Protein AF-X8CF19-F1 (afdb_monomer)

Nearest PDB structures (foldseek):
  3r9b-assembly1_A  TM=9.493E-01  e=8.378E-09  Mycolicibacterium smegmatis MC2 155
  3r9c-assembly1_A  TM=9.549E-01  e=2.439E-08  Mycolicibacterium smegmatis MC2 155
  3ejd-assembly1_B  TM=9.469E-01  e=5.105E-06  Bacillus subtilis
  3eje-assembly3_F  TM=9.469E-01  e=1.390E-05  Bacillus subtilis
  5li7-assembly1_B  TM=9.567E-01  e=1.816E-05  Mycobacterium tuberculosis CDC1551

Structure (mmCIF, N/CA/C/O backbone):
data_AF-X8CF19-F1
#
_entry.id   AF-X8CF19-F1
#
loop_
_atom_site.group_PDB
_atom_site.id
_atom_site.type_symbol
_atom_site.label_atom_id
_atom_site.label_alt_id
_atom_site.label_comp_id
_atom_site.label_asym_id
_atom_site.label_entity_id
_atom_site.label_seq_id
_atom_site.pdbx_PDB_ins_code
_atom_site.Cartn_x
_atom_site.Cartn_y
_atom_site.Cartn_z
_atom_site.occupancy
_atom_site.B_iso_or_equiv
_atom_site.auth_seq_id
_atom_site.auth_comp_id
_atom_site.auth_asym_id
_atom_site.auth_atom_id
_atom_site.pdbx_PDB_model_num
ATOM 1 N N . MET A 1 1 ? 13.744 -2.830 -25.865 1.00 94.75 1 MET A N 1
ATOM 2 C CA . MET A 1 1 ? 13.610 -4.146 -25.183 1.00 94.75 1 MET A CA 1
ATOM 3 C C . MET A 1 1 ? 12.196 -4.677 -25.383 1.00 94.75 1 MET A C 1
ATOM 5 O O . MET A 1 1 ? 11.383 -3.913 -25.872 1.00 94.75 1 MET A O 1
ATOM 9 N N . VAL A 1 2 ? 11.885 -5.927 -25.027 1.00 96.50 2 VAL A N 1
ATOM 10 C CA . VAL A 1 2 ? 10.513 -6.472 -25.119 1.00 96.50 2 VAL A CA 1
ATOM 11 C C . VAL A 1 2 ? 10.011 -6.847 -23.726 1.00 96.50 2 VAL A C 1
ATOM 13 O O . VAL A 1 2 ? 10.707 -7.559 -23.004 1.00 96.50 2 VAL A O 1
ATOM 16 N N . ILE A 1 3 ? 8.819 -6.382 -23.344 1.00 95.00 3 ILE A N 1
ATOM 17 C CA . ILE A 1 3 ? 8.156 -6.697 -22.066 1.00 95.00 3 ILE A CA 1
ATOM 18 C C . ILE A 1 3 ? 6.728 -7.146 -22.357 1.00 95.00 3 ILE A C 1
ATOM 20 O O . ILE A 1 3 ? 5.986 -6.435 -23.021 1.00 95.00 3 ILE A O 1
ATOM 24 N N . GLY A 1 4 ? 6.330 -8.326 -21.871 1.00 92.81 4 GLY A N 1
ATOM 25 C CA . GLY A 1 4 ? 4.967 -8.834 -22.085 1.00 92.81 4 GLY A CA 1
ATOM 26 C C . GLY A 1 4 ? 4.577 -8.954 -23.565 1.00 92.81 4 GLY A C 1
ATOM 27 O O . GLY A 1 4 ? 3.414 -8.786 -23.904 1.00 92.81 4 GLY A O 1
ATOM 28 N N . GLY A 1 5 ? 5.555 -9.183 -24.450 1.00 95.94 5 GLY A N 1
ATOM 29 C CA . GLY A 1 5 ? 5.351 -9.210 -25.903 1.00 95.94 5 GLY A CA 1
ATOM 30 C C . GLY A 1 5 ? 5.299 -7.836 -26.585 1.00 95.94 5 GLY A C 1
ATOM 31 O O . GLY A 1 5 ? 5.132 -7.786 -27.798 1.00 95.94 5 GLY A O 1
ATOM 32 N N . VAL A 1 6 ? 5.469 -6.734 -25.847 1.00 95.75 6 VAL A N 1
ATOM 33 C CA . VAL A 1 6 ? 5.451 -5.361 -26.377 1.00 95.75 6 VAL A CA 1
ATOM 34 C C . VAL A 1 6 ? 6.872 -4.819 -26.507 1.00 95.75 6 VAL A C 1
ATOM 36 O O . VAL A 1 6 ? 7.657 -4.894 -25.558 1.00 95.75 6 VAL A O 1
ATOM 39 N N . GLU A 1 7 ? 7.212 -4.259 -27.671 1.00 97.12 7 GLU A N 1
ATOM 40 C CA . GLU A 1 7 ? 8.471 -3.536 -27.862 1.00 97.12 7 GLU A CA 1
ATOM 41 C C . GLU A 1 7 ? 8.457 -2.200 -27.107 1.00 97.12 7 GLU A C 1
ATOM 43 O O . GLU A 1 7 ? 7.525 -1.411 -27.219 1.00 97.12 7 GLU A O 1
ATOM 48 N N . VAL A 1 8 ? 9.520 -1.950 -26.347 1.00 96.81 8 VAL A N 1
ATOM 49 C CA . VAL A 1 8 ? 9.762 -0.729 -25.572 1.00 96.81 8 VAL A CA 1
ATOM 50 C C . VAL A 1 8 ? 11.048 -0.078 -26.098 1.00 96.81 8 VAL A C 1
ATOM 52 O O . VAL A 1 8 ? 12.150 -0.570 -25.789 1.00 96.81 8 VAL A O 1
ATOM 55 N N . PRO A 1 9 ? 10.936 0.969 -26.934 1.00 97.00 9 PRO A N 1
ATOM 56 C CA . PRO A 1 9 ? 12.052 1.788 -27.396 1.00 97.00 9 PRO A CA 1
ATOM 57 C C . PRO A 1 9 ? 12.895 2.386 -26.263 1.00 97.00 9 PRO A C 1
ATOM 59 O O . PRO A 1 9 ? 12.459 2.538 -25.122 1.00 97.00 9 PRO A O 1
ATOM 62 N N . ALA A 1 10 ? 14.141 2.736 -26.580 1.00 96.94 10 ALA A N 1
ATOM 63 C CA . ALA A 1 10 ? 14.994 3.451 -25.639 1.00 96.94 10 ALA A CA 1
ATOM 64 C C . ALA A 1 10 ? 14.459 4.875 -25.413 1.00 96.94 10 ALA A C 1
ATOM 66 O O . ALA A 1 10 ? 14.212 5.598 -26.374 1.00 96.94 10 ALA A O 1
ATOM 67 N N . GLY A 1 11 ? 14.331 5.278 -24.147 1.00 95.81 11 GLY A N 1
ATOM 68 C CA . GLY A 1 11 ? 13.814 6.595 -23.756 1.00 95.81 11 GLY A CA 1
ATOM 69 C C . GLY A 1 11 ? 12.326 6.617 -23.395 1.00 95.81 11 GLY A C 1
ATOM 70 O O . GLY A 1 11 ? 11.874 7.608 -22.824 1.00 95.81 11 GLY A O 1
ATOM 71 N N . ASP A 1 12 ? 11.589 5.534 -23.648 1.00 95.94 12 ASP A N 1
ATOM 72 C CA . ASP A 1 12 ? 10.174 5.443 -23.290 1.00 95.94 12 ASP A CA 1
ATOM 73 C C . ASP A 1 12 ? 9.952 5.426 -21.773 1.00 95.94 12 ASP A C 1
ATOM 75 O O . ASP A 1 12 ? 10.713 4.840 -20.995 1.00 95.94 12 ASP A O 1
ATOM 79 N N . VAL A 1 13 ? 8.851 6.051 -21.354 1.00 93.25 13 VAL A N 1
ATOM 80 C CA . VAL A 1 13 ? 8.426 6.111 -19.954 1.00 93.25 13 VAL A CA 1
ATOM 81 C C . VAL A 1 13 ? 7.397 5.021 -19.688 1.00 93.25 13 VAL A C 1
ATOM 83 O O . VAL A 1 13 ? 6.364 4.949 -20.348 1.00 93.25 13 VAL A O 1
ATOM 86 N N . MET A 1 14 ? 7.646 4.209 -18.661 1.00 92.31 14 MET A N 1
ATOM 87 C CA . MET A 1 14 ? 6.718 3.172 -18.216 1.00 92.31 14 MET A CA 1
ATOM 88 C C . MET A 1 14 ? 6.168 3.491 -16.831 1.00 92.31 14 MET A C 1
ATOM 90 O O . MET A 1 14 ? 6.922 3.744 -15.891 1.00 92.31 14 MET A O 1
ATOM 94 N N . MET A 1 15 ? 4.847 3.403 -16.687 1.00 91.38 15 MET A N 1
ATOM 95 C CA . MET A 1 15 ? 4.187 3.425 -15.386 1.00 91.38 15 MET A CA 1
ATOM 96 C C . MET A 1 15 ? 3.903 1.993 -14.936 1.00 91.38 15 MET A C 1
ATOM 98 O O . MET A 1 15 ? 3.157 1.264 -15.584 1.00 91.38 15 MET A O 1
ATOM 102 N N . LEU A 1 16 ? 4.492 1.587 -13.813 1.00 92.00 16 LEU A N 1
ATOM 103 C CA . LEU A 1 16 ? 4.282 0.252 -13.257 1.00 92.00 16 LEU A CA 1
ATOM 104 C C . LEU A 1 16 ? 3.056 0.241 -12.341 1.00 92.00 16 LEU A C 1
ATOM 106 O O . LEU A 1 16 ? 3.019 0.927 -11.319 1.00 92.00 16 LEU A O 1
ATOM 110 N N . LEU A 1 17 ? 2.068 -0.591 -12.668 1.00 92.62 17 LEU A N 1
ATOM 111 C CA . LEU A 1 17 ? 0.859 -0.765 -11.864 1.00 92.62 17 LEU A CA 1
ATOM 112 C C . LEU A 1 17 ? 1.100 -1.760 -10.719 1.00 92.62 17 LEU A C 1
ATOM 114 O O . LEU A 1 17 ? 0.635 -2.899 -10.746 1.00 92.62 17 LEU A O 1
ATOM 118 N N . LEU A 1 18 ? 1.817 -1.323 -9.679 1.00 94.12 18 LEU A N 1
ATOM 119 C CA . LEU A 1 18 ? 2.194 -2.175 -8.538 1.00 94.12 18 LEU A CA 1
ATOM 120 C C . LEU A 1 18 ? 0.981 -2.797 -7.829 1.00 94.12 18 LEU A C 1
ATOM 122 O O . LEU A 1 18 ? 1.054 -3.921 -7.344 1.00 94.12 18 LEU A O 1
ATOM 126 N N . ALA A 1 19 ? -0.148 -2.083 -7.786 1.00 92.06 19 ALA A N 1
ATOM 127 C CA . ALA A 1 19 ? -1.391 -2.594 -7.212 1.00 92.06 19 ALA A CA 1
ATOM 128 C C . ALA A 1 19 ? -1.995 -3.757 -8.018 1.00 92.06 19 ALA A C 1
ATOM 130 O O . ALA A 1 19 ? -2.650 -4.606 -7.422 1.00 92.06 19 ALA A O 1
ATOM 131 N N . GLY A 1 20 ? -1.775 -3.788 -9.338 1.00 93.88 20 GLY A N 1
ATOM 132 C CA . GLY A 1 20 ? -2.159 -4.909 -10.194 1.00 93.88 20 GLY A CA 1
ATOM 133 C C . GLY A 1 20 ? -1.275 -6.123 -9.928 1.00 93.88 20 GLY A C 1
ATOM 134 O O . GLY A 1 20 ? -1.788 -7.194 -9.637 1.00 93.88 20 GLY A O 1
ATOM 135 N N . ALA A 1 21 ? 0.047 -5.930 -9.891 1.00 94.31 21 ALA A N 1
ATOM 136 C CA . ALA A 1 21 ? 0.994 -6.998 -9.555 1.00 94.31 21 ALA A CA 1
ATOM 137 C C . ALA A 1 21 ? 0.758 -7.584 -8.147 1.00 94.31 21 ALA A C 1
ATOM 139 O O . ALA A 1 21 ? 0.829 -8.790 -7.949 1.00 94.31 21 ALA A O 1
ATOM 140 N N . ASN A 1 22 ? 0.400 -6.749 -7.165 1.00 94.50 22 ASN A N 1
ATOM 141 C CA . ASN A 1 22 ? 0.051 -7.204 -5.811 1.00 94.50 22 ASN A CA 1
ATOM 142 C C . ASN A 1 22 ? -1.279 -7.974 -5.730 1.00 94.50 22 ASN A C 1
ATOM 144 O O . ASN A 1 22 ? -1.600 -8.489 -4.662 1.00 94.50 22 ASN A O 1
ATOM 148 N N . ARG A 1 23 ? -2.052 -8.027 -6.820 1.00 94.75 23 ARG A N 1
ATOM 149 C CA . ARG A 1 23 ? -3.293 -8.799 -6.947 1.00 94.75 23 ARG A CA 1
ATOM 150 C C . ARG A 1 23 ? -3.224 -9.856 -8.052 1.00 94.75 23 ARG A C 1
ATOM 152 O O . ARG A 1 23 ? -4.258 -10.386 -8.448 1.00 94.75 23 ARG A O 1
ATOM 159 N N . ASP A 1 24 ? -2.034 -10.157 -8.558 1.00 95.06 24 ASP A N 1
ATOM 160 C CA . ASP A 1 24 ? -1.868 -11.117 -9.643 1.00 95.06 24 ASP A CA 1
ATOM 161 C C . ASP A 1 24 ? -2.283 -12.531 -9.180 1.00 95.06 24 ASP A C 1
ATOM 163 O O . ASP A 1 24 ? -1.652 -13.068 -8.263 1.00 95.06 24 ASP A O 1
ATOM 167 N N . PRO A 1 25 ? -3.323 -13.151 -9.776 1.00 94.31 25 PRO A N 1
ATOM 168 C CA . PRO A 1 25 ? -3.746 -14.502 -9.413 1.00 94.31 25 PRO A CA 1
ATOM 169 C C . PRO A 1 25 ? -2.713 -15.578 -9.779 1.00 94.31 25 PRO A C 1
ATOM 171 O O . PRO A 1 25 ? -2.794 -16.688 -9.256 1.00 94.31 25 PRO A O 1
ATOM 174 N N . ALA A 1 26 ? -1.735 -15.278 -10.643 1.00 93.62 26 ALA A N 1
ATOM 175 C CA . ALA A 1 26 ? -0.620 -16.179 -10.926 1.00 93.62 26 ALA A CA 1
ATOM 176 C C . ALA A 1 26 ? 0.396 -16.247 -9.768 1.00 93.62 26 ALA A C 1
ATOM 178 O O . ALA A 1 26 ? 1.094 -17.250 -9.634 1.00 93.62 26 ALA A O 1
ATOM 179 N N . GLU A 1 27 ? 0.469 -15.210 -8.926 1.00 92.38 27 GLU A N 1
ATOM 180 C CA . GLU A 1 27 ? 1.362 -15.148 -7.758 1.00 92.38 27 GLU A CA 1
ATOM 181 C C . GLU A 1 27 ? 0.606 -15.411 -6.443 1.00 92.38 27 GLU A C 1
ATOM 183 O O . GLU A 1 27 ? 1.138 -16.029 -5.518 1.00 92.38 27 GLU A O 1
ATOM 188 N N . TYR A 1 28 ? -0.644 -14.953 -6.341 1.00 92.88 28 TYR A N 1
ATOM 189 C CA . TYR A 1 28 ? -1.424 -14.971 -5.107 1.00 92.88 28 TYR A CA 1
ATOM 190 C C . TYR A 1 28 ? -2.779 -15.657 -5.303 1.00 92.88 28 TYR A C 1
ATOM 192 O O . TYR A 1 28 ? -3.690 -15.094 -5.902 1.00 92.88 28 TYR A O 1
ATOM 200 N N . ASP A 1 29 ? -2.969 -16.828 -4.687 1.00 91.69 29 ASP A N 1
ATOM 201 C CA . ASP A 1 29 ? -4.301 -17.443 -4.602 1.00 91.69 29 ASP A CA 1
ATOM 202 C C . ASP A 1 29 ? -5.279 -16.521 -3.852 1.00 91.69 29 ASP A C 1
ATOM 204 O O . ASP A 1 29 ? -4.885 -15.865 -2.883 1.00 91.69 29 ASP A O 1
ATOM 208 N N . ARG A 1 30 ? -6.544 -16.446 -4.279 1.00 92.88 30 ARG A N 1
ATOM 209 C CA . ARG A 1 30 ? -7.562 -15.524 -3.731 1.00 92.88 30 ARG A CA 1
ATOM 210 C C . ARG A 1 30 ? -7.023 -14.088 -3.572 1.00 92.88 30 ARG A C 1
ATOM 212 O O . ARG A 1 30 ? -7.106 -13.515 -2.486 1.00 92.88 30 ARG A O 1
ATOM 219 N N . SER A 1 31 ? -6.402 -13.532 -4.613 1.00 93.69 31 SER A N 1
ATOM 220 C CA . SER A 1 31 ? -5.632 -12.275 -4.560 1.00 93.69 31 SER A CA 1
ATOM 221 C C . SER A 1 31 ? -6.426 -11.027 -4.142 1.00 93.69 31 SER A C 1
ATOM 223 O O . SER A 1 31 ? -5.839 -10.065 -3.646 1.00 93.69 31 SER A O 1
ATOM 225 N N . ASP A 1 32 ? -7.752 -11.054 -4.274 1.00 95.50 32 ASP A N 1
ATOM 226 C CA . ASP A 1 32 ? -8.648 -9.980 -3.825 1.00 95.50 32 ASP A CA 1
ATOM 227 C C . ASP A 1 32 ? -9.094 -10.107 -2.358 1.00 95.50 32 ASP A C 1
ATOM 229 O O . ASP A 1 32 ? -9.702 -9.186 -1.809 1.00 95.50 32 ASP A O 1
ATOM 233 N N . VAL A 1 33 ? -8.787 -11.228 -1.699 1.00 95.31 33 VAL A N 1
ATOM 234 C CA . VAL A 1 33 ? -9.182 -11.495 -0.313 1.00 95.31 33 VAL A CA 1
ATOM 235 C C . VAL A 1 33 ? -8.081 -11.053 0.647 1.00 95.31 33 VAL A C 1
ATOM 237 O O . VAL A 1 33 ? -6.921 -11.464 0.534 1.00 95.31 33 VAL A O 1
ATOM 240 N N . PHE A 1 34 ? -8.462 -10.245 1.640 1.00 94.12 34 PHE A N 1
ATOM 241 C CA . PHE A 1 34 ? -7.598 -9.925 2.771 1.00 94.12 34 PHE A CA 1
ATOM 242 C C . PHE A 1 34 ? -7.458 -11.148 3.685 1.00 94.12 34 PHE A C 1
ATOM 244 O O . PHE A 1 34 ? -8.422 -11.576 4.315 1.00 94.12 34 PHE A O 1
ATOM 251 N N . ASP A 1 35 ? -6.246 -11.695 3.749 1.00 93.69 35 ASP A N 1
ATOM 252 C CA . ASP A 1 35 ? -5.906 -12.888 4.524 1.00 93.69 35 ASP A CA 1
ATOM 253 C C . ASP A 1 35 ? -4.677 -12.586 5.406 1.00 93.69 35 ASP A C 1
ATOM 255 O O . ASP A 1 35 ? -3.555 -12.542 4.887 1.00 93.69 35 ASP A O 1
ATOM 259 N N . PRO A 1 36 ? -4.867 -12.340 6.719 1.00 91.31 36 PRO A N 1
ATOM 260 C CA . PRO A 1 36 ? -3.771 -12.085 7.656 1.00 91.31 36 PRO A CA 1
ATOM 261 C C . PRO A 1 36 ? -2.782 -13.246 7.799 1.00 91.31 36 PRO A C 1
ATOM 263 O O . PRO A 1 36 ? -1.639 -13.021 8.192 1.00 91.31 36 PRO A O 1
ATOM 266 N N . GLU A 1 37 ? -3.201 -14.475 7.493 1.00 93.31 37 GLU A N 1
ATOM 267 C CA . GLU A 1 37 ? -2.382 -15.682 7.630 1.00 93.31 37 GLU A CA 1
ATOM 268 C C . GLU A 1 37 ? -1.652 -16.050 6.330 1.00 93.31 37 GLU A C 1
ATOM 270 O O . GLU A 1 37 ? -0.914 -17.043 6.284 1.00 93.31 37 GLU A O 1
ATOM 275 N N . ARG A 1 38 ? -1.810 -15.243 5.269 1.00 93.12 38 ARG A N 1
ATOM 276 C CA . ARG A 1 38 ? -1.160 -15.467 3.975 1.00 93.12 38 ARG A CA 1
ATOM 277 C C . ARG A 1 38 ? 0.356 -15.573 4.140 1.00 93.12 38 ARG A C 1
ATOM 279 O O . ARG A 1 38 ? 1.054 -14.617 4.478 1.00 93.12 38 ARG A O 1
ATOM 286 N N . LYS A 1 39 ? 0.884 -16.752 3.816 1.00 86.56 39 LYS A N 1
ATOM 287 C CA . LYS A 1 39 ? 2.323 -17.041 3.844 1.00 86.56 39 LYS A CA 1
ATOM 288 C C . LYS A 1 39 ? 3.002 -16.502 2.577 1.00 86.56 39 LYS A C 1
ATOM 290 O O . LYS A 1 39 ? 2.378 -16.406 1.527 1.00 86.56 39 LYS A O 1
ATOM 295 N N . ASN A 1 40 ? 4.298 -16.194 2.665 1.00 78.06 40 ASN A N 1
ATOM 296 C CA . ASN A 1 40 ? 5.145 -15.777 1.532 1.00 78.06 40 ASN A CA 1
ATOM 297 C C . ASN A 1 40 ? 4.695 -14.498 0.790 1.00 78.06 40 ASN A C 1
ATOM 299 O O . ASN A 1 40 ? 4.670 -14.452 -0.437 1.00 78.06 40 ASN A O 1
ATOM 303 N N . LEU A 1 41 ? 4.410 -13.420 1.524 1.00 84.69 41 LEU A N 1
ATOM 304 C CA . LEU A 1 41 ? 4.102 -12.110 0.940 1.00 84.69 41 LEU A CA 1
ATOM 305 C C . LEU A 1 41 ? 5.339 -11.465 0.291 1.00 84.69 41 LEU A C 1
ATOM 307 O O . LEU A 1 41 ? 6.260 -11.019 0.975 1.00 84.69 41 LEU A O 1
ATOM 311 N N . ARG A 1 42 ? 5.330 -11.357 -1.041 1.00 88.25 42 ARG A N 1
ATOM 312 C CA . ARG A 1 42 ? 6.365 -10.676 -1.845 1.00 88.25 42 ARG A CA 1
ATOM 313 C C . ARG A 1 42 ? 5.828 -9.406 -2.502 1.00 88.25 42 ARG A C 1
ATOM 315 O O . ARG A 1 42 ? 6.128 -9.119 -3.657 1.00 88.25 42 ARG A O 1
ATOM 322 N N . HIS A 1 43 ? 5.030 -8.654 -1.748 1.00 93.19 43 HIS A N 1
ATOM 323 C CA . HIS A 1 43 ? 4.357 -7.470 -2.260 1.00 93.19 43 HIS A CA 1
ATOM 324 C C . HIS A 1 43 ? 5.351 -6.387 -2.717 1.00 93.19 43 HIS A C 1
ATOM 326 O O . HIS A 1 43 ? 6.390 -6.145 -2.101 1.00 93.19 43 HIS A O 1
ATOM 332 N N . LEU A 1 44 ? 4.981 -5.663 -3.767 1.00 95.31 44 LEU A N 1
ATOM 333 C CA . LEU A 1 44 ? 5.719 -4.543 -4.347 1.00 95.31 44 LEU A CA 1
ATOM 334 C C . LEU A 1 44 ? 5.280 -3.188 -3.776 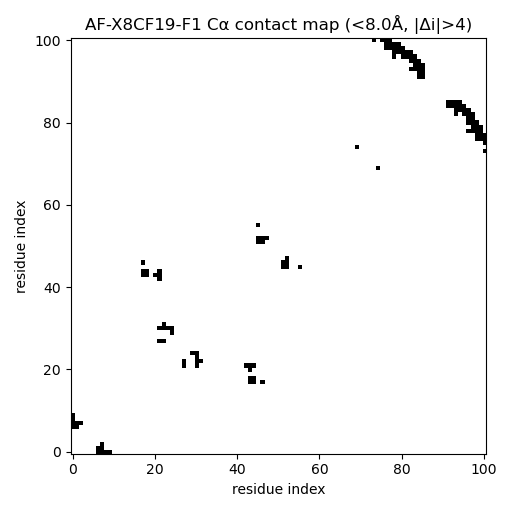1.00 95.31 44 LEU A C 1
ATOM 336 O O . LEU A 1 44 ? 5.551 -2.151 -4.369 1.00 95.31 44 LEU A O 1
ATOM 340 N N . GLY A 1 45 ? 4.596 -3.161 -2.627 1.00 93.75 45 GLY A N 1
ATOM 341 C CA . GLY A 1 45 ? 4.076 -1.916 -2.030 1.00 93.75 45 GLY A CA 1
ATOM 342 C C . GLY A 1 45 ? 5.158 -0.884 -1.675 1.00 93.75 45 GLY A C 1
ATOM 343 O O . GLY A 1 45 ? 4.870 0.303 -1.604 1.00 93.75 45 GLY A O 1
ATOM 344 N N . PHE A 1 46 ? 6.405 -1.331 -1.508 1.00 95.94 46 PHE A N 1
ATOM 345 C CA . PHE A 1 46 ? 7.583 -0.488 -1.272 1.00 95.94 46 PHE A CA 1
ATOM 346 C C . PHE A 1 46 ? 8.522 -0.412 -2.490 1.00 95.94 46 PHE A C 1
ATOM 348 O O . PHE A 1 46 ? 9.670 0.018 -2.368 1.00 95.94 46 PHE A O 1
ATOM 355 N N . GLY A 1 47 ? 8.054 -0.848 -3.662 1.00 95.00 47 GLY A N 1
ATOM 356 C CA . GLY A 1 47 ? 8.881 -1.017 -4.852 1.00 95.00 47 GLY A CA 1
ATOM 357 C C . GLY A 1 47 ? 9.884 -2.166 -4.714 1.00 95.00 47 GLY A C 1
ATOM 358 O O . GLY A 1 47 ? 9.756 -3.035 -3.849 1.00 95.00 47 GLY A O 1
ATOM 359 N N . ARG A 1 48 ? 10.889 -2.184 -5.596 1.00 94.88 48 ARG A N 1
ATOM 360 C CA . ARG A 1 48 ? 11.987 -3.162 -5.607 1.00 94.88 48 ARG A CA 1
ATOM 361 C C . ARG A 1 48 ? 13.199 -2.599 -6.358 1.00 94.88 48 ARG A C 1
ATOM 363 O O . ARG A 1 48 ? 13.050 -1.717 -7.196 1.00 94.88 48 ARG A O 1
ATOM 370 N N . GLY A 1 49 ? 14.386 -3.138 -6.082 1.00 95.75 49 GLY A N 1
ATOM 371 C CA . GLY A 1 49 ? 15.628 -2.772 -6.771 1.00 95.75 49 GLY A CA 1
ATOM 372 C C . GLY A 1 49 ? 16.338 -1.581 -6.129 1.00 95.75 49 GLY A C 1
ATOM 373 O O . GLY A 1 49 ? 16.162 -1.320 -4.942 1.00 95.75 49 GLY A O 1
ATOM 374 N N . ALA A 1 50 ? 17.145 -0.866 -6.917 1.00 97.62 50 ALA A N 1
ATOM 375 C CA . ALA A 1 50 ? 17.993 0.229 -6.432 1.00 97.62 50 ALA A CA 1
ATOM 376 C C . ALA A 1 50 ? 17.210 1.382 -5.773 1.00 97.62 50 ALA A C 1
ATOM 378 O O . ALA A 1 50 ? 17.739 2.066 -4.905 1.00 97.62 50 ALA A O 1
ATOM 379 N N . HIS A 1 51 ? 15.941 1.561 -6.151 1.00 96.88 51 HIS A N 1
ATOM 380 C CA . HIS A 1 51 ? 15.038 2.572 -5.592 1.00 96.88 51 HIS A CA 1
ATOM 381 C C . HIS A 1 51 ? 13.991 1.973 -4.644 1.00 96.88 51 HIS A C 1
ATOM 383 O O . HIS A 1 51 ? 12.907 2.533 -4.481 1.00 96.88 51 HIS A O 1
ATOM 389 N N . TYR A 1 52 ? 14.280 0.817 -4.036 1.00 97.38 52 TYR A N 1
ATOM 390 C CA . TYR A 1 52 ? 13.437 0.282 -2.971 1.00 97.38 52 TYR A CA 1
ATOM 391 C C . TYR A 1 52 ? 13.241 1.336 -1.874 1.00 97.38 52 TYR 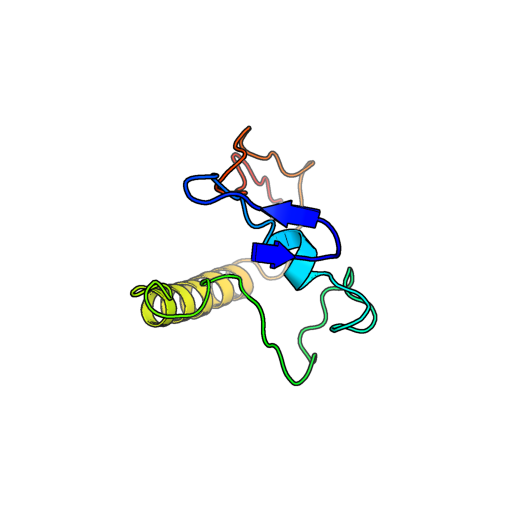A C 1
ATOM 393 O O . TYR A 1 52 ? 14.177 2.052 -1.516 1.00 97.38 52 TYR A O 1
ATOM 401 N N . CYS A 1 53 ? 12.016 1.444 -1.357 1.00 97.62 53 CYS A N 1
ATOM 402 C CA . CYS A 1 53 ? 11.638 2.506 -0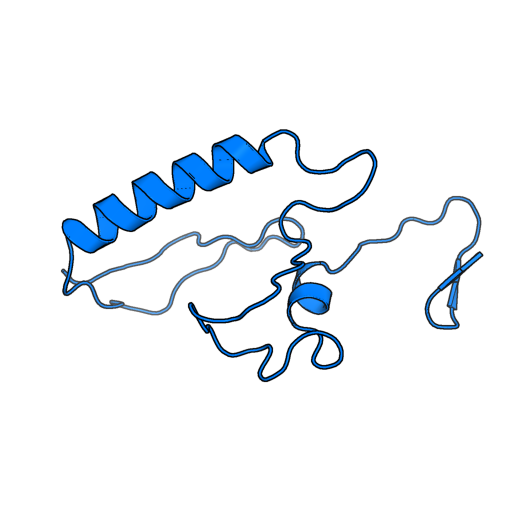.436 1.00 97.62 53 CYS A CA 1
ATOM 403 C C . CYS A 1 53 ? 12.563 2.535 0.789 1.00 97.62 53 CYS A C 1
ATOM 405 O O . CYS A 1 53 ? 12.526 1.648 1.645 1.00 97.62 53 CYS A O 1
ATOM 407 N N . LEU A 1 54 ? 13.349 3.607 0.898 1.00 98.44 54 LEU A N 1
ATOM 408 C CA . LEU A 1 54 ? 14.249 3.838 2.026 1.00 98.44 54 LEU A CA 1
ATOM 409 C C . LEU A 1 54 ? 13.490 3.864 3.364 1.00 98.44 54 LEU A C 1
ATOM 411 O O . LEU A 1 54 ? 13.979 3.366 4.372 1.00 98.44 54 LEU A O 1
ATOM 415 N N . GLY A 1 55 ? 12.265 4.397 3.356 1.00 98.31 55 GLY A N 1
ATOM 416 C CA . GLY A 1 55 ? 11.398 4.489 4.529 1.00 98.31 55 GLY A CA 1
ATOM 417 C C . GLY A 1 55 ? 10.650 3.202 4.882 1.00 98.31 55 GLY A C 1
ATOM 418 O O . GLY A 1 55 ? 9.902 3.198 5.855 1.00 98.31 55 GLY A O 1
ATOM 419 N N . ALA A 1 56 ? 10.816 2.104 4.137 1.00 98.06 56 ALA A N 1
ATOM 420 C CA . ALA A 1 56 ? 10.021 0.894 4.344 1.00 98.06 56 ALA A CA 1
ATOM 421 C C . ALA A 1 56 ? 10.123 0.291 5.766 1.00 98.06 56 ALA A C 1
ATOM 423 O O . ALA A 1 56 ? 9.121 -0.254 6.236 1.00 98.06 56 ALA A O 1
ATOM 424 N N . PRO A 1 57 ? 11.270 0.335 6.478 1.00 97.94 57 PRO A N 1
ATOM 425 C CA . PRO A 1 57 ? 11.329 -0.095 7.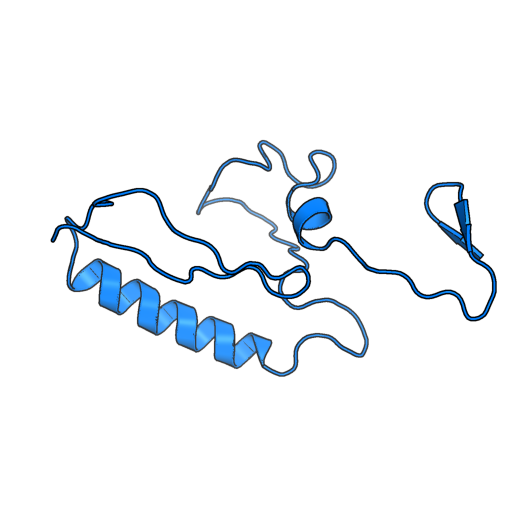877 1.00 97.94 57 PRO A CA 1
ATOM 426 C C . PRO A 1 57 ? 10.520 0.816 8.810 1.00 97.94 57 PRO A C 1
ATOM 428 O O . PRO A 1 57 ? 9.757 0.320 9.636 1.00 97.94 57 PRO A O 1
ATOM 431 N N . LEU A 1 58 ? 10.635 2.138 8.636 1.00 98.62 58 LEU A N 1
ATOM 432 C CA . LEU A 1 58 ? 9.915 3.120 9.447 1.00 98.62 58 LEU A CA 1
ATOM 433 C C . LEU A 1 58 ? 8.403 3.022 9.218 1.00 98.62 58 LEU A C 1
ATOM 435 O O . LEU A 1 58 ? 7.658 2.855 10.175 1.00 98.62 58 LEU A O 1
ATOM 439 N N . ALA A 1 59 ? 7.960 2.995 7.960 1.00 98.25 59 ALA A N 1
ATOM 440 C CA . ALA A 1 59 ? 6.544 2.885 7.617 1.00 98.25 59 ALA A CA 1
ATOM 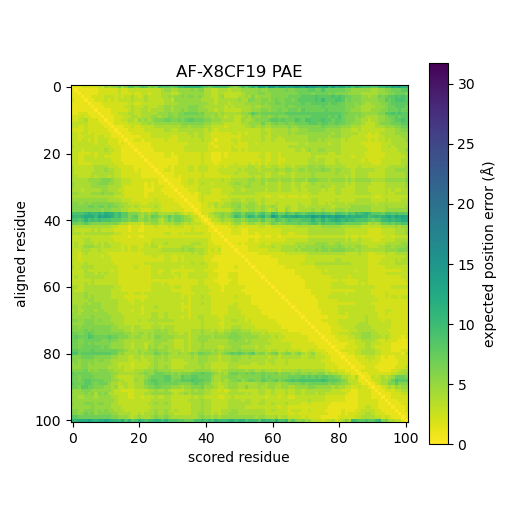441 C C . ALA A 1 59 ? 5.893 1.616 8.196 1.00 98.25 59 ALA A C 1
ATOM 443 O O . ALA A 1 59 ? 4.741 1.643 8.623 1.00 98.25 59 ALA A O 1
ATOM 444 N N . ARG A 1 60 ? 6.626 0.491 8.246 1.00 97.31 60 ARG A N 1
ATOM 445 C CA . ARG A 1 60 ? 6.141 -0.740 8.894 1.00 97.31 60 ARG A CA 1
ATOM 446 C C . ARG A 1 60 ? 5.992 -0.568 10.403 1.00 97.31 60 ARG A C 1
ATOM 448 O O . ARG A 1 60 ? 4.994 -1.021 10.959 1.00 97.31 60 ARG A O 1
ATOM 455 N N . MET A 1 61 ? 6.963 0.070 11.055 1.00 98.50 61 MET A N 1
ATOM 456 C CA . MET A 1 61 ? 6.897 0.363 12.488 1.00 98.50 61 MET A CA 1
ATOM 457 C C . MET A 1 61 ? 5.705 1.274 12.799 1.00 98.50 61 MET A C 1
ATOM 459 O O . MET A 1 61 ? 4.887 0.935 13.650 1.00 98.50 61 MET A O 1
ATOM 463 N N . GLU A 1 62 ? 5.565 2.375 12.062 1.00 98.69 62 GLU A N 1
ATOM 464 C CA . GLU A 1 62 ? 4.460 3.324 12.205 1.00 98.69 62 GLU A CA 1
ATOM 465 C C . GLU A 1 62 ? 3.107 2.637 12.015 1.00 98.69 62 GLU A C 1
ATOM 467 O O . GLU A 1 62 ? 2.231 2.774 12.866 1.00 98.69 62 GLU A O 1
ATOM 472 N N . ALA A 1 63 ? 2.948 1.838 10.954 1.00 97.50 63 ALA A N 1
ATOM 473 C CA . ALA A 1 63 ? 1.719 1.088 10.706 1.00 97.50 63 ALA A CA 1
ATOM 474 C C . ALA A 1 63 ? 1.411 0.102 11.840 1.00 97.50 63 ALA A C 1
ATOM 476 O O . ALA A 1 63 ? 0.266 0.010 12.274 1.00 97.50 63 ALA A O 1
ATOM 477 N N . SER A 1 64 ? 2.425 -0.600 12.353 1.00 97.75 64 SER A N 1
ATOM 478 C CA . SER A 1 64 ? 2.254 -1.558 13.451 1.00 97.75 64 SER A CA 1
ATOM 479 C C . SER A 1 64 ? 1.755 -0.864 14.719 1.00 97.75 64 SER A C 1
ATOM 481 O O . SER A 1 64 ? 0.799 -1.325 15.338 1.00 97.75 64 SER A O 1
ATOM 483 N N . VAL A 1 65 ? 2.355 0.276 15.076 1.00 98.56 65 VAL A N 1
ATOM 484 C CA . VAL A 1 65 ? 1.961 1.064 16.252 1.00 98.56 65 VAL A CA 1
ATOM 485 C C . VAL A 1 65 ? 0.574 1.677 16.062 1.00 98.56 65 VAL A C 1
ATOM 487 O O . VAL A 1 65 ? -0.291 1.519 16.923 1.00 98.56 65 VAL A O 1
ATOM 490 N N . ALA A 1 66 ? 0.337 2.351 14.936 1.00 98.12 66 ALA A N 1
ATOM 491 C CA . ALA A 1 66 ? -0.909 3.063 14.682 1.00 98.12 66 ALA A CA 1
ATOM 492 C C . ALA A 1 66 ? -2.110 2.111 14.594 1.00 98.12 66 ALA A C 1
ATOM 494 O O . ALA A 1 66 ? -3.123 2.346 15.253 1.00 98.12 66 ALA A O 1
ATOM 495 N N . LEU A 1 67 ? -1.999 1.018 13.829 1.00 96.38 67 LEU A N 1
ATOM 496 C CA . LEU A 1 67 ? -3.093 0.057 13.667 1.00 96.38 67 LEU A CA 1
ATOM 497 C C . LEU A 1 67 ? -3.408 -0.662 14.982 1.00 96.38 67 LEU A C 1
ATOM 499 O O . LEU A 1 67 ? -4.582 -0.805 15.319 1.00 96.38 67 LEU A O 1
ATOM 503 N N . ALA A 1 68 ? -2.388 -1.053 15.754 1.00 97.88 68 ALA A N 1
ATOM 504 C CA . ALA A 1 68 ? -2.593 -1.671 17.062 1.00 97.88 68 ALA A CA 1
ATOM 505 C C . ALA A 1 68 ? -3.281 -0.712 18.047 1.00 97.88 68 ALA A C 1
ATOM 507 O O . ALA A 1 68 ? -4.238 -1.100 18.716 1.00 97.88 68 ALA A O 1
ATOM 508 N N . ALA A 1 69 ? -2.840 0.549 18.107 1.00 98.31 69 ALA A N 1
ATOM 509 C CA . ALA A 1 69 ? -3.424 1.551 18.994 1.00 98.31 69 ALA A CA 1
ATOM 510 C C . ALA A 1 69 ? -4.889 1.855 18.642 1.00 98.31 69 ALA A C 1
ATOM 512 O O . ALA A 1 69 ? -5.739 1.903 19.533 1.00 98.31 69 ALA A O 1
ATOM 513 N N . VAL A 1 70 ? -5.203 2.019 17.353 1.00 96.69 70 VAL A N 1
ATOM 514 C CA . VAL A 1 70 ? -6.576 2.267 16.884 1.00 96.69 70 VAL A CA 1
ATOM 515 C C . VAL A 1 70 ? -7.480 1.073 17.189 1.00 96.69 70 VAL A C 1
ATOM 517 O O . VAL A 1 70 ? -8.551 1.267 17.765 1.00 96.69 70 VAL A O 1
ATOM 520 N N . ALA A 1 71 ? -7.042 -0.149 16.873 1.00 95.44 71 ALA A N 1
ATOM 521 C CA . ALA A 1 71 ? -7.820 -1.361 17.124 1.00 95.44 71 ALA A CA 1
ATOM 522 C C . ALA A 1 71 ? -8.084 -1.585 18.623 1.00 95.44 71 ALA A C 1
ATOM 524 O O . ALA A 1 71 ? -9.199 -1.928 19.008 1.00 95.44 71 ALA A O 1
ATOM 525 N N . ALA A 1 72 ? -7.090 -1.331 19.482 1.00 97.88 72 ALA A N 1
ATOM 526 C CA . ALA A 1 72 ? -7.249 -1.439 20.931 1.00 97.88 72 ALA A CA 1
ATOM 527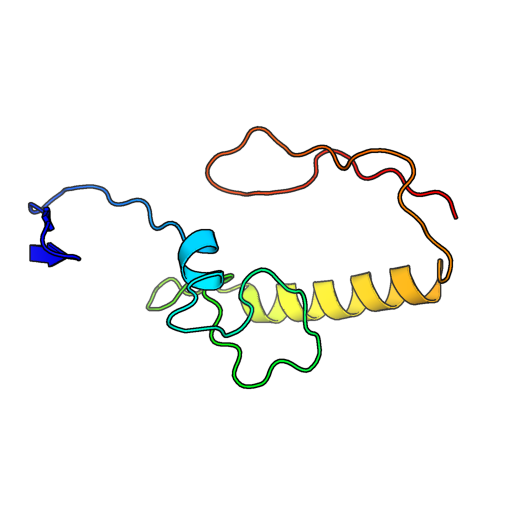 C C . ALA A 1 72 ? -8.191 -0.366 21.502 1.00 97.88 72 ALA A C 1
ATOM 529 O O . ALA A 1 72 ? -8.963 -0.638 22.421 1.00 97.88 72 ALA A O 1
ATOM 530 N N . ARG A 1 73 ? -8.137 0.864 20.973 1.00 97.75 73 ARG A N 1
ATOM 531 C CA . ARG A 1 73 ? -8.933 1.993 21.475 1.00 97.75 73 ARG A CA 1
ATOM 532 C C . ARG A 1 73 ? -10.395 1.950 21.032 1.00 97.75 73 ARG A C 1
ATOM 534 O O . ARG A 1 73 ? -11.251 2.443 21.775 1.00 97.75 73 ARG A O 1
ATOM 541 N N . PHE A 1 74 ? -10.667 1.408 19.845 1.00 97.50 74 PHE A N 1
ATOM 542 C CA . PHE A 1 74 ? -11.992 1.362 19.225 1.00 97.50 74 PHE A CA 1
ATOM 543 C C . PHE A 1 74 ? -12.322 -0.051 18.706 1.00 97.50 74 PHE A C 1
ATOM 545 O O . PHE A 1 74 ? -12.495 -0.243 17.502 1.00 97.50 74 PHE A O 1
ATOM 552 N N . PRO A 1 75 ? -12.442 -1.055 19.596 1.00 96.81 75 PRO A N 1
ATOM 553 C CA . PRO A 1 75 ? -12.598 -2.458 19.196 1.00 96.81 75 PRO A CA 1
ATOM 554 C C . PRO A 1 75 ? -13.903 -2.745 18.439 1.00 96.81 75 PRO A C 1
ATOM 556 O O . PRO A 1 75 ? -13.981 -3.722 17.704 1.00 96.81 75 PRO A O 1
ATOM 559 N N . ASN A 1 76 ? -14.912 -1.882 18.596 1.00 97.19 76 ASN A N 1
ATOM 560 C CA . ASN A 1 76 ? -16.221 -2.003 17.950 1.00 97.19 76 ASN A CA 1
ATOM 561 C C . ASN A 1 76 ? -16.436 -0.946 16.855 1.00 97.19 76 ASN A C 1
ATOM 563 O O . ASN A 1 76 ? -17.581 -0.653 16.502 1.00 97.19 76 ASN A O 1
ATOM 567 N N . ALA A 1 77 ? -15.361 -0.324 16.356 1.00 96.88 77 ALA A N 1
ATOM 568 C CA . ALA A 1 77 ? -15.466 0.628 15.260 1.00 96.88 77 ALA A CA 1
ATOM 569 C C . ALA A 1 77 ? -16.065 -0.051 14.021 1.00 96.88 77 ALA A C 1
ATOM 571 O O . ALA A 1 77 ? -15.639 -1.133 13.616 1.00 96.88 77 ALA A O 1
ATOM 572 N N . ARG A 1 78 ? -17.038 0.610 13.401 1.00 97.12 78 ARG A N 1
ATOM 573 C CA . ARG A 1 78 ? -17.657 0.196 12.139 1.00 97.12 78 ARG A CA 1
ATOM 574 C C . ARG A 1 78 ? -17.663 1.366 11.169 1.00 97.12 78 ARG A C 1
ATOM 576 O O . ARG A 1 78 ? -17.651 2.518 11.597 1.00 97.12 78 ARG A O 1
ATOM 583 N N . LEU A 1 79 ? -17.663 1.066 9.873 1.00 97.38 79 LEU A N 1
ATOM 584 C CA . LEU A 1 79 ? -17.812 2.091 8.844 1.00 97.38 79 LEU A CA 1
ATOM 585 C C . LEU A 1 79 ? -19.161 2.799 9.012 1.00 97.38 79 LEU A C 1
ATOM 587 O O . LEU A 1 79 ? -20.182 2.140 9.202 1.00 97.38 79 LEU A O 1
ATOM 591 N N . ASP A 1 80 ? -19.143 4.125 8.932 1.00 97.38 80 ASP A N 1
ATOM 592 C CA . ASP A 1 80 ? -20.332 4.981 8.965 1.00 97.38 80 ASP A CA 1
ATOM 593 C C . ASP A 1 80 ? -20.385 5.823 7.685 1.00 97.38 80 ASP A C 1
ATOM 595 O O . ASP A 1 80 ? -20.154 7.032 7.668 1.00 97.38 80 ASP A O 1
ATOM 599 N N . GLY A 1 81 ? -20.575 5.116 6.570 1.00 96.69 81 GLY A N 1
ATOM 600 C CA . GLY A 1 81 ? -20.529 5.657 5.216 1.00 96.69 81 GLY A CA 1
ATOM 601 C C . GLY A 1 81 ? -19.419 5.050 4.358 1.00 96.69 81 GLY A C 1
ATOM 602 O O . GLY A 1 81 ? -18.509 4.374 4.844 1.00 96.69 81 GLY A O 1
ATOM 603 N N . GLU A 1 82 ? -19.509 5.299 3.053 1.00 97.31 82 GLU A N 1
ATOM 604 C CA . GLU A 1 82 ? -18.536 4.805 2.080 1.00 97.31 82 GLU A CA 1
ATOM 605 C C . GLU A 1 82 ? -17.187 5.539 2.206 1.00 97.31 82 GLU A C 1
ATOM 607 O O . GLU A 1 82 ? -17.161 6.776 2.272 1.00 97.31 82 GLU A O 1
ATOM 612 N N . PRO A 1 83 ? -16.048 4.818 2.206 1.00 97.19 83 PRO A N 1
ATOM 613 C CA . PRO A 1 83 ? -14.730 5.438 2.198 1.00 97.19 83 PRO A CA 1
ATOM 614 C C . PRO A 1 83 ? -14.529 6.317 0.960 1.00 97.19 83 PRO A C 1
ATOM 616 O O . PRO A 1 83 ? -14.703 5.874 -0.177 1.00 97.19 83 PRO A O 1
ATOM 619 N N . GLN A 1 84 ? -14.089 7.556 1.164 1.00 97.38 84 GLN A N 1
ATOM 620 C CA . GLN A 1 84 ? -13.810 8.475 0.063 1.00 97.38 84 GLN A CA 1
ATOM 621 C C . GLN A 1 84 ? -12.321 8.456 -0.268 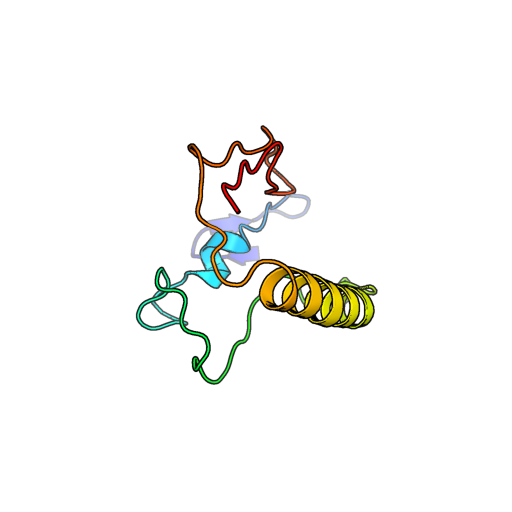1.00 97.38 84 GLN A C 1
ATOM 623 O O . GLN A 1 84 ? -11.472 8.564 0.620 1.00 97.38 84 GLN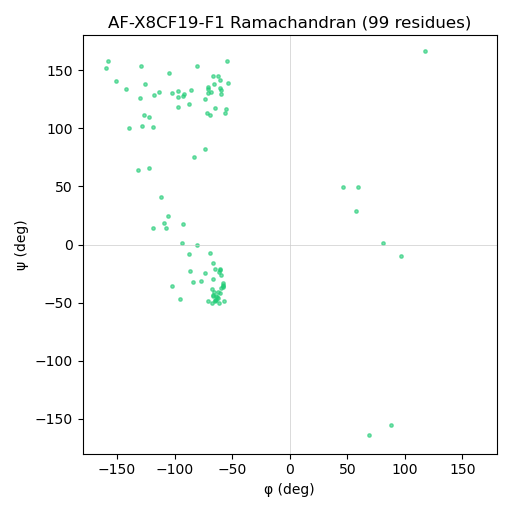 A O 1
ATOM 628 N N . TYR A 1 85 ? -11.994 8.333 -1.553 1.00 96.19 85 TYR A N 1
ATOM 629 C CA . TYR A 1 85 ? -10.619 8.289 -2.042 1.00 96.19 85 TYR A CA 1
ATOM 630 C C . TYR A 1 85 ? -10.210 9.603 -2.699 1.00 96.19 85 TYR A C 1
ATOM 632 O O . TYR A 1 85 ? -11.005 10.278 -3.347 1.00 96.19 85 TYR A O 1
ATOM 640 N N . LYS A 1 86 ? -8.924 9.935 -2.578 1.00 96.31 86 LYS A N 1
ATOM 641 C CA . LYS A 1 86 ? -8.317 11.042 -3.319 1.00 96.31 86 LYS A CA 1
ATOM 642 C C . LYS A 1 86 ? -8.305 10.726 -4.819 1.00 96.31 86 LYS A C 1
ATOM 644 O O . LYS A 1 86 ? -7.918 9.624 -5.207 1.00 96.31 86 LYS A O 1
ATOM 649 N N . THR A 1 87 ? -8.622 11.715 -5.654 1.00 94.44 87 THR A N 1
ATOM 650 C CA . THR A 1 87 ? -8.437 11.644 -7.113 1.00 94.44 87 THR A CA 1
ATOM 651 C C . THR A 1 87 ? -6.949 11.758 -7.446 1.00 94.44 87 THR A C 1
ATOM 653 O O . THR A 1 87 ? -6.440 12.842 -7.724 1.00 94.44 87 THR A O 1
ATOM 656 N N . ASN A 1 88 ? -6.223 10.645 -7.346 1.00 90.69 88 ASN A N 1
ATOM 657 C CA . ASN A 1 88 ? -4.790 10.583 -7.610 1.00 90.69 88 ASN A CA 1
ATOM 658 C C . ASN A 1 88 ? -4.416 9.270 -8.310 1.00 90.69 88 ASN A C 1
ATOM 660 O O . ASN A 1 88 ? -4.832 8.193 -7.887 1.00 90.69 88 ASN A O 1
ATOM 664 N N . VAL A 1 89 ? -3.599 9.374 -9.358 1.00 85.62 89 VAL A N 1
ATOM 665 C CA . VAL A 1 89 ? -3.108 8.237 -10.149 1.00 85.62 89 VAL A CA 1
ATOM 666 C C . VAL A 1 89 ? -1.843 7.601 -9.564 1.00 85.62 89 VAL A C 1
ATOM 668 O O . VAL A 1 89 ? -1.570 6.438 -9.840 1.00 85.62 89 VAL A O 1
ATOM 671 N N . THR A 1 90 ? -1.069 8.333 -8.751 1.00 87.12 90 THR A N 1
ATOM 672 C CA . THR A 1 90 ? 0.222 7.857 -8.218 1.00 87.12 90 THR A CA 1
ATOM 673 C C . THR A 1 90 ? 0.095 7.236 -6.833 1.00 87.12 90 THR A C 1
ATOM 675 O O . THR A 1 90 ? 0.610 6.146 -6.594 1.00 87.12 90 THR A O 1
ATOM 678 N N . LEU A 1 91 ? -0.609 7.905 -5.916 1.00 88.75 91 LEU A N 1
ATOM 679 C CA . LEU A 1 91 ? -0.783 7.448 -4.541 1.00 88.75 91 LEU A CA 1
ATOM 680 C C . LEU A 1 91 ? -2.264 7.298 -4.210 1.00 88.75 91 LEU A C 1
ATOM 682 O O . LEU A 1 91 ? -2.982 8.284 -4.024 1.00 88.75 91 LEU A O 1
ATOM 686 N N . ARG A 1 92 ? -2.701 6.046 -4.071 1.00 91.88 92 ARG A N 1
ATOM 687 C CA . ARG A 1 92 ? -4.035 5.722 -3.570 1.00 91.88 92 ARG A CA 1
ATOM 688 C C . ARG A 1 92 ? -4.085 5.980 -2.068 1.00 91.88 92 ARG A C 1
ATOM 690 O O . ARG A 1 92 ? -3.304 5.416 -1.310 1.00 91.88 92 ARG A O 1
ATOM 697 N N . GLY A 1 93 ? -5.038 6.791 -1.635 1.00 94.06 93 GLY A N 1
ATOM 698 C CA . GLY A 1 93 ? -5.253 7.080 -0.223 1.00 94.06 93 GLY A CA 1
ATOM 699 C C . GLY A 1 93 ? -6.653 7.614 0.018 1.00 94.06 93 GLY A C 1
ATOM 700 O O . GLY A 1 93 ? -7.256 8.211 -0.876 1.00 94.06 93 GLY A O 1
ATOM 701 N N . LEU A 1 94 ? -7.162 7.380 1.223 1.00 96.06 94 LEU A N 1
ATOM 702 C CA . LEU A 1 94 ? -8.449 7.914 1.647 1.00 96.06 94 LEU A CA 1
ATOM 703 C C . LEU A 1 94 ? -8.328 9.429 1.864 1.00 96.06 94 LEU A C 1
ATOM 705 O O . LEU A 1 94 ? -7.342 9.910 2.428 1.00 96.06 94 LEU A O 1
ATOM 709 N N . SER A 1 95 ? -9.304 10.185 1.372 1.00 96.62 95 SER A N 1
ATOM 710 C CA . SER A 1 95 ? -9.540 11.575 1.775 1.00 96.62 95 SER A CA 1
ATOM 711 C C . SER A 1 95 ? -10.377 11.630 3.048 1.00 96.62 95 SER A C 1
ATOM 713 O O . SER A 1 95 ? -10.170 12.522 3.864 1.00 96.62 95 SER A O 1
ATOM 715 N N . GLN A 1 96 ? -11.278 10.661 3.234 1.00 97.50 96 GLN A N 1
ATOM 716 C CA . GLN A 1 96 ? -12.145 10.567 4.399 1.00 97.50 96 GLN A CA 1
ATOM 717 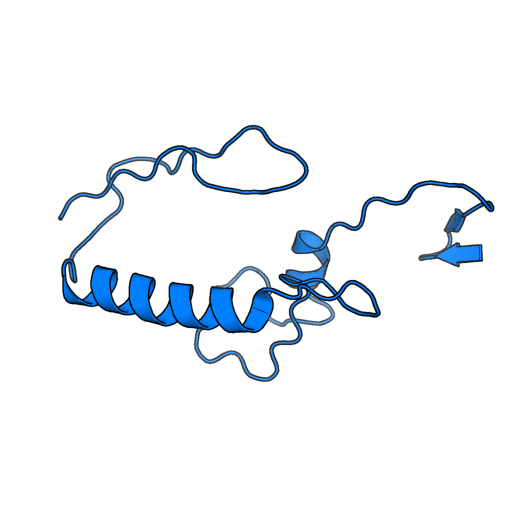C C . GLN A 1 96 ? -12.511 9.107 4.695 1.00 97.50 96 GLN A C 1
ATOM 719 O O . GLN A 1 96 ? -12.773 8.320 3.784 1.00 97.50 96 GLN A O 1
ATOM 724 N N . LEU A 1 97 ? -12.545 8.771 5.986 1.00 96.75 97 LEU A N 1
ATOM 725 C CA . LEU A 1 97 ? -13.036 7.502 6.514 1.00 96.75 97 LEU A CA 1
ATOM 726 C C . LEU A 1 97 ? -13.838 7.783 7.786 1.00 96.75 97 LEU A C 1
ATOM 728 O O . LEU A 1 97 ? -13.255 8.030 8.841 1.00 96.75 97 LEU A O 1
ATOM 732 N N . THR A 1 98 ? -15.162 7.792 7.677 1.00 97.31 98 THR A N 1
ATOM 733 C CA . THR A 1 98 ? -16.041 8.015 8.828 1.00 97.31 98 THR A CA 1
ATOM 734 C C . THR A 1 98 ? -16.299 6.689 9.535 1.00 97.31 98 THR A C 1
ATOM 736 O O . THR A 1 98 ? -16.585 5.676 8.892 1.00 97.31 98 THR A O 1
ATOM 739 N N . LEU A 1 99 ? -16.174 6.694 10.861 1.00 96.44 99 LEU A N 1
ATOM 740 C CA . LEU A 1 99 ? -16.374 5.524 11.706 1.00 96.44 99 LEU A CA 1
ATOM 741 C C . LEU A 1 99 ? -17.407 5.846 12.782 1.00 96.44 99 LEU A C 1
ATOM 743 O O . LEU A 1 99 ? -17.324 6.899 13.414 1.00 96.44 99 LEU A O 1
ATOM 747 N N . ALA A 1 100 ? -18.306 4.906 13.050 1.00 96.62 100 ALA A N 1
ATOM 748 C CA . ALA A 1 100 ? -19.076 4.893 14.283 1.00 96.62 100 ALA A CA 1
ATOM 749 C C . ALA A 1 100 ? -18.320 4.038 15.308 1.00 96.62 100 ALA A C 1
ATOM 751 O O . ALA A 1 100 ? -17.914 2.912 15.003 1.00 96.62 100 ALA A O 1
ATOM 752 N N . ILE A 1 101 ? -18.115 4.588 16.509 1.00 92.75 101 ILE A N 1
ATOM 753 C CA . ILE A 1 101 ? -17.404 3.953 17.635 1.00 92.75 101 ILE A CA 1
ATOM 754 C C . ILE A 1 101 ? -18.354 3.524 18.741 1.00 92.75 101 ILE A C 1
ATOM 756 O O . ILE A 1 101 ? -19.484 4.058 18.805 1.00 92.75 101 ILE A O 1
#

InterPro domains:
  IPR001128 Cytochrome P450 [PF00067] (1-74)
  IPR002397 Cytochrome P450, B-class [PR00359] (23-38)
  IPR002397 Cytochrome P450, B-class [PR00359] (44-53)
  IPR002397 Cytochrome P450, B-class [PR00359] (53-64)
  IPR017972 Cytochrome P450, conserved site [PS00086] (46-55)
  IPR036396 Cytochrome P450 superfamily [G3DSA:1.10.630.10] (1-99)
  IPR036396 Cytochrome P450 superfamily [SSF48264] (2-99)

Organism: NCBI:txid1299331

Sequence (101 aa):
MVIGGVEVPAGDVMMLLLAGANRDPAEYDRSDVFDPERKNLRHLGFGRGAHYCLGAPLARMEASVALAAVAARFPNARLDGEPQYKTNVTLRGLSQLTLAI

Mean predicted aligned error: 3.62 Å

Foldseek 3Di:
DADPNDDDDPPDDDDDPQVCVQQDCVVDPVSVDDDPPDPDDPGCPQHDDPNRNPCVVVVVVVCVVVVVVCCVVCVPKDFPDDFAWDPDDPDTDTPDTDIDD

pLDDT: mean 94.95, std 3.36, range [78.06, 98.69]

Secondary structure (DSSP, 8-state):
-EETTEE--TT------HHHHTT-TTTSTTTTS--TT-SS----TT--STT--TTHHHHHHHHHHHHHHHHHH-TT-EE-SPPEE---SS---EEE--EE-

Solvent-accessible surface area (backbone atoms only — not comparable to full-atom values): 6632 Å² total; per-residue (Å²): 91,73,57,99,88,40,81,44,65,90,88,69,86,81,87,79,62,46,73,56,64,58,38,30,66,91,84,30,80,69,38,88,58,94,58,96,81,64,76,88,82,79,68,43,90,48,53,67,71,98,72,36,46,85,55,51,68,58,54,51,51,52,48,54,54,52,53,52,52,49,47,71,76,40,76,72,54,39,77,56,64,82,73,37,66,48,99,49,93,86,62,84,48,72,72,44,76,51,66,45,111

Radius of gyration: 17.71 Å; Cα contacts (8 Å, |Δi|>4): 68; chains: 1; bounding box: 38×29×49 Å